Protein AF-A0A9N9WG52-F1 (afdb_monomer)

Solvent-accessible surface area (backbone atoms only — not comparable to full-atom values): 8394 Å² total; per-residue (Å²): 131,82,83,87,46,54,88,68,76,42,79,65,79,83,79,78,75,87,70,56,70,68,58,50,52,52,48,52,22,30,50,49,3,34,51,45,45,77,67,60,84,77,67,87,59,47,45,40,34,73,54,34,55,45,31,42,45,58,32,50,78,74,78,43,71,58,97,67,54,36,23,37,16,46,30,80,59,50,48,70,77,27,77,71,46,41,21,24,92,56,84,58,97,67,47,82,39,49,56,66,77,44,39,28,43,40,38,25,44,41,69,47,87,97,75,52,73,40,41,44,29,40,70,45,74,39,70,72,89,52,90,84,34,98,45,94,84,42,73,79,74,131

Sequence (142 aa):
MSRDGTTDITRSRQLGGAPPPARRAAFTRVLKGQIMLGTAVFPKGTVGHTLESFARKALWDVGLNYAHGTGHGVGHFLNVHEGPSGILSGPLATDPGIVPGMIFSNEPGYYEVGQYGIRHEDLVEVIELNNDSDHILVRNEP

pLDDT: mean 94.61, std 7.72, range [51.81, 98.88]

Structure (mmCIF, N/CA/C/O backbone):
data_AF-A0A9N9WG52-F1
#
_entry.id   AF-A0A9N9WG52-F1
#
loop_
_atom_site.group_PDB
_atom_site.id
_atom_site.type_symbol
_atom_site.label_atom_id
_atom_site.label_alt_id
_atom_site.label_comp_id
_atom_site.label_asym_id
_atom_site.label_entity_id
_atom_site.label_seq_id
_atom_site.pdbx_PDB_ins_code
_atom_site.Cartn_x
_atom_site.Cartn_y
_atom_site.Cartn_z
_atom_site.occupancy
_atom_site.B_iso_or_equiv
_atom_site.auth_seq_id
_atom_site.auth_comp_id
_atom_site.auth_asym_id
_atom_site.auth_atom_id
_atom_site.pdbx_PDB_model_num
ATOM 1 N N . MET A 1 1 ? 17.394 21.940 3.969 1.00 60.44 1 MET A N 1
ATOM 2 C CA . MET A 1 1 ? 16.628 20.740 3.573 1.00 60.44 1 MET A CA 1
ATOM 3 C C . MET A 1 1 ? 17.602 19.767 2.940 1.00 60.44 1 MET A C 1
ATOM 5 O O . MET A 1 1 ? 18.454 20.223 2.182 1.00 60.44 1 MET A O 1
ATOM 9 N N . SER A 1 2 ? 17.535 18.490 3.324 1.00 76.25 2 SER A N 1
ATOM 10 C CA . SER A 1 2 ? 18.291 17.415 2.665 1.00 76.25 2 SER A CA 1
ATOM 11 C C . SER A 1 2 ? 17.885 17.347 1.184 1.00 76.25 2 SER A C 1
ATOM 13 O O . SER A 1 2 ? 16.764 17.723 0.841 1.00 76.25 2 SER A O 1
ATOM 15 N N . ARG A 1 3 ? 18.822 16.956 0.313 1.00 88.56 3 ARG A N 1
ATOM 16 C CA . ARG A 1 3 ? 18.600 16.782 -1.135 1.00 88.56 3 ARG A CA 1
ATOM 17 C C . ARG A 1 3 ? 18.534 15.300 -1.523 1.00 88.56 3 ARG A C 1
ATOM 19 O O . ARG A 1 3 ? 18.689 14.977 -2.694 1.00 88.56 3 ARG A O 1
ATOM 26 N N . ASP A 1 4 ? 18.352 14.429 -0.533 1.00 93.81 4 ASP A N 1
ATOM 27 C CA . ASP A 1 4 ? 18.582 12.987 -0.666 1.00 93.81 4 ASP A CA 1
ATOM 28 C C . ASP A 1 4 ? 17.317 12.218 -1.085 1.00 93.81 4 ASP A C 1
ATOM 30 O O . ASP A 1 4 ? 17.383 11.019 -1.327 1.00 93.81 4 ASP A O 1
ATOM 34 N N . GLY A 1 5 ? 16.157 12.885 -1.154 1.00 95.69 5 GLY A N 1
ATOM 35 C CA . GLY A 1 5 ? 14.913 12.277 -1.621 1.00 95.69 5 GLY A CA 1
ATOM 36 C C . GLY A 1 5 ? 13.644 12.949 -1.098 1.00 95.69 5 GLY A C 1
ATOM 37 O O . GLY A 1 5 ? 13.686 14.007 -0.467 1.00 95.69 5 GLY A O 1
ATOM 38 N N . THR A 1 6 ? 12.513 12.297 -1.368 1.00 97.50 6 THR A N 1
ATOM 39 C CA . THR A 1 6 ? 11.185 12.628 -0.832 1.00 97.50 6 THR A CA 1
ATOM 40 C C . THR A 1 6 ? 10.677 11.420 -0.053 1.00 97.50 6 THR A C 1
ATOM 42 O O . THR A 1 6 ? 10.796 10.290 -0.516 1.00 97.50 6 THR A O 1
ATOM 45 N N . THR A 1 7 ? 10.139 11.649 1.143 1.00 97.56 7 THR A N 1
ATOM 46 C CA . THR A 1 7 ? 9.642 10.591 2.031 1.00 97.56 7 THR A CA 1
ATOM 47 C C . THR A 1 7 ? 8.156 10.782 2.297 1.00 97.56 7 THR A C 1
ATOM 49 O O . THR A 1 7 ? 7.745 11.917 2.543 1.00 97.56 7 THR A O 1
ATOM 52 N N . ASP A 1 8 ? 7.402 9.688 2.362 1.00 98.38 8 ASP A N 1
ATOM 53 C CA . ASP A 1 8 ? 6.052 9.661 2.929 1.00 98.38 8 ASP A CA 1
ATOM 54 C C . ASP A 1 8 ? 5.912 8.471 3.881 1.00 98.38 8 ASP A C 1
ATOM 56 O O . ASP A 1 8 ? 6.455 7.393 3.623 1.00 98.38 8 ASP A O 1
ATOM 60 N N . ILE A 1 9 ? 5.280 8.686 5.033 1.00 98.50 9 ILE A N 1
ATOM 61 C CA . ILE A 1 9 ? 5.173 7.668 6.079 1.00 98.50 9 ILE A CA 1
ATOM 62 C C . ILE A 1 9 ? 4.007 7.949 7.024 1.00 98.50 9 ILE A C 1
ATOM 64 O O . ILE A 1 9 ? 3.883 9.019 7.625 1.00 98.50 9 ILE A O 1
ATOM 68 N N . THR A 1 10 ? 3.228 6.905 7.295 1.00 98.75 10 THR A N 1
ATOM 69 C CA . THR A 1 10 ? 2.165 6.919 8.301 1.00 98.75 10 THR A CA 1
ATOM 70 C C . THR A 1 10 ? 2.316 5.742 9.258 1.00 98.75 10 THR A C 1
ATOM 72 O O . THR A 1 10 ? 2.536 4.586 8.877 1.00 98.75 10 THR A O 1
ATOM 75 N N . ARG A 1 11 ? 2.168 6.025 10.557 1.00 98.44 11 ARG A N 1
ATOM 76 C CA . ARG A 1 11 ? 2.123 5.022 11.626 1.00 98.44 11 ARG A CA 1
ATOM 77 C C . ARG A 1 11 ? 0.939 5.284 12.540 1.00 98.44 11 ARG A C 1
ATOM 79 O O . ARG A 1 11 ? 0.785 6.374 13.077 1.00 98.44 11 ARG A O 1
ATOM 86 N N . SER A 1 12 ? 0.160 4.240 12.792 1.00 97.75 12 SER A N 1
ATOM 87 C CA . SER A 1 12 ? -0.914 4.256 13.785 1.00 97.75 12 SER A CA 1
ATOM 88 C C . SER A 1 12 ? -0.400 3.694 15.108 1.00 97.75 12 SER A C 1
ATOM 90 O O . SER A 1 12 ? 0.217 2.628 15.129 1.00 97.75 12 SER A O 1
ATOM 92 N N . ARG A 1 13 ? -0.633 4.395 16.221 1.00 96.75 13 ARG A N 1
ATOM 93 C CA . ARG A 1 13 ? -0.211 3.951 17.559 1.00 96.75 13 ARG A CA 1
ATOM 94 C C . ARG A 1 13 ? -1.343 4.119 18.567 1.00 96.75 13 ARG A C 1
ATOM 96 O O . ARG A 1 13 ? -2.059 5.113 18.546 1.00 96.75 13 ARG A O 1
ATOM 103 N N . GLN A 1 14 ? -1.474 3.148 19.468 1.00 95.19 14 GLN A N 1
ATOM 104 C CA . GLN A 1 14 ? -2.320 3.263 20.652 1.00 95.19 14 GLN A CA 1
ATOM 105 C C . GLN A 1 14 ? -1.496 3.905 21.770 1.00 95.19 14 GLN A C 1
ATOM 107 O O . GLN A 1 14 ? -0.441 3.387 22.132 1.00 95.19 14 GLN A O 1
ATOM 112 N N . LEU A 1 15 ? -1.988 5.014 22.319 1.00 94.75 15 LEU A N 1
ATOM 113 C CA . LEU A 1 15 ? -1.438 5.614 23.531 1.00 94.75 15 LEU A CA 1
ATOM 114 C C . LEU A 1 15 ? -2.231 5.112 24.741 1.00 94.75 15 LEU A C 1
ATOM 116 O O . LEU A 1 15 ? -3.462 5.080 24.714 1.00 94.75 15 LEU A O 1
ATOM 120 N N . GLY A 1 16 ? -1.532 4.726 25.806 1.00 89.62 16 GLY A N 1
ATOM 121 C CA . GLY A 1 16 ? -2.167 4.194 27.011 1.00 89.62 16 GLY A CA 1
ATOM 122 C C . GLY A 1 16 ? -2.750 2.789 26.817 1.00 89.62 16 GLY A C 1
ATOM 123 O O . GLY A 1 16 ? -2.250 2.016 26.007 1.00 89.62 16 GLY A O 1
ATOM 124 N N . GLY A 1 17 ? -3.778 2.454 27.605 1.00 93.94 17 GLY A N 1
ATOM 125 C CA . GLY A 1 17 ? -4.299 1.093 27.794 1.00 93.94 17 GLY A CA 1
ATOM 126 C C . GLY A 1 17 ? -4.654 0.299 26.527 1.00 93.94 17 GLY A C 1
ATOM 127 O O . GLY A 1 17 ? -4.661 0.805 25.404 1.00 93.94 17 GLY A O 1
ATOM 128 N N . ALA A 1 18 ? -4.972 -0.983 26.726 1.00 93.69 18 ALA A N 1
ATOM 129 C CA . ALA A 1 18 ? -5.224 -1.915 25.632 1.00 93.69 18 ALA A CA 1
ATOM 130 C C . ALA A 1 18 ? -6.396 -1.453 24.738 1.00 93.69 18 ALA A C 1
ATOM 132 O O . ALA A 1 18 ? -7.472 -1.135 25.253 1.00 93.69 18 ALA A O 1
ATOM 133 N N . PRO A 1 19 ? -6.230 -1.449 23.402 1.00 94.81 19 PRO A N 1
ATOM 134 C CA . PRO A 1 19 ? -7.311 -1.067 22.513 1.00 94.81 19 PRO A CA 1
ATOM 135 C C . PRO A 1 19 ? -8.402 -2.151 22.481 1.00 94.81 19 PRO A C 1
ATOM 137 O O . PRO A 1 19 ? -8.085 -3.340 22.624 1.00 94.81 19 PRO A O 1
ATOM 140 N N . PRO A 1 20 ? -9.672 -1.778 22.228 1.00 95.31 20 PRO A N 1
ATOM 141 C CA . PRO A 1 20 ? -10.761 -2.740 22.095 1.00 95.31 20 PRO A CA 1
ATOM 142 C C . PRO A 1 20 ? -10.473 -3.802 21.018 1.00 95.31 20 PRO A C 1
ATOM 144 O O . PRO A 1 20 ? -9.799 -3.492 20.025 1.00 95.31 20 PRO A O 1
ATOM 147 N N . PRO A 1 21 ? -11.018 -5.029 21.142 1.00 97.38 21 PRO A N 1
ATOM 148 C CA . PRO A 1 21 ? -10.782 -6.108 20.179 1.00 97.38 21 PRO A CA 1
ATOM 149 C C . PRO A 1 21 ? -11.055 -5.719 18.719 1.00 97.38 21 PRO A C 1
ATOM 151 O O . PRO A 1 21 ? -10.258 -6.054 17.846 1.00 97.38 21 PRO A O 1
ATOM 154 N N . ALA A 1 22 ? -12.116 -4.949 18.454 1.00 96.69 22 ALA A N 1
ATOM 155 C CA . ALA A 1 22 ? -12.448 -4.478 17.107 1.00 96.69 22 ALA A CA 1
ATOM 156 C C . ALA A 1 22 ? -11.337 -3.604 16.494 1.00 96.69 22 ALA A C 1
ATOM 158 O O . ALA A 1 22 ? -10.909 -3.860 15.370 1.00 96.69 22 ALA A O 1
ATOM 159 N N . ARG A 1 23 ? -10.791 -2.646 17.262 1.00 97.62 23 ARG A N 1
ATOM 160 C CA . ARG A 1 23 ? -9.690 -1.772 16.819 1.00 97.62 23 ARG A CA 1
ATOM 161 C C . ARG A 1 23 ? -8.416 -2.568 16.549 1.00 97.62 23 ARG A C 1
ATOM 163 O O . ARG A 1 23 ? -7.752 -2.338 15.544 1.00 97.62 23 ARG A O 1
ATOM 170 N N . ARG A 1 24 ? -8.093 -3.536 17.416 1.00 97.94 24 ARG A N 1
ATOM 171 C CA . ARG A 1 24 ? -6.958 -4.456 17.212 1.00 97.94 24 ARG A CA 1
ATOM 172 C C . ARG A 1 24 ? -7.124 -5.265 15.931 1.00 97.94 24 ARG A C 1
ATOM 174 O O . ARG A 1 24 ? -6.187 -5.376 15.153 1.00 97.94 24 ARG A O 1
ATOM 181 N N . ALA A 1 25 ? -8.318 -5.802 15.702 1.00 98.56 25 ALA A N 1
ATOM 182 C CA . ALA A 1 25 ? -8.599 -6.611 14.528 1.00 98.56 25 ALA A CA 1
ATOM 183 C C . ALA A 1 25 ? -8.553 -5.781 13.232 1.00 98.56 25 ALA A C 1
ATOM 185 O O . ALA A 1 25 ? -8.007 -6.252 12.238 1.00 98.56 25 ALA A O 1
ATOM 186 N N . ALA A 1 26 ? -9.070 -4.548 13.239 1.00 98.56 26 ALA A N 1
ATOM 187 C CA . ALA A 1 26 ? -8.924 -3.613 12.122 1.00 98.56 26 ALA A CA 1
ATOM 188 C C . ALA A 1 26 ? -7.446 -3.282 11.856 1.00 98.56 26 ALA A C 1
ATOM 190 O O . ALA A 1 26 ? -6.993 -3.414 10.724 1.00 98.56 26 ALA A O 1
ATOM 191 N N . PHE A 1 27 ? -6.671 -2.974 12.904 1.00 98.75 27 PHE A N 1
ATOM 192 C CA . PHE A 1 27 ? -5.233 -2.693 12.803 1.00 98.75 27 PHE A CA 1
ATOM 193 C C . PHE A 1 27 ? -4.482 -3.841 12.139 1.00 98.75 27 PHE A C 1
ATOM 195 O O . PHE A 1 27 ? -3.764 -3.653 11.163 1.00 98.75 27 PHE A O 1
ATOM 202 N N . THR A 1 28 ? -4.708 -5.063 12.620 1.00 98.81 28 THR A N 1
ATOM 203 C CA . THR A 1 28 ? -4.067 -6.250 12.056 1.00 98.81 28 THR A CA 1
ATOM 204 C C . THR A 1 28 ? -4.489 -6.509 10.610 1.00 98.81 28 THR A C 1
ATOM 206 O O . THR A 1 28 ? -3.675 -7.001 9.838 1.00 98.81 28 THR A O 1
ATOM 209 N N . ARG A 1 29 ? -5.725 -6.192 10.204 1.00 98.88 29 ARG A N 1
ATOM 210 C CA . ARG A 1 29 ? -6.159 -6.345 8.802 1.00 98.88 29 ARG A CA 1
ATOM 211 C C . ARG A 1 29 ? -5.478 -5.348 7.877 1.00 98.88 29 ARG A C 1
ATOM 213 O O . ARG A 1 29 ? -5.011 -5.761 6.822 1.00 98.88 29 ARG A O 1
ATOM 220 N N . VAL A 1 30 ? -5.371 -4.087 8.297 1.00 98.88 30 VAL A N 1
ATOM 221 C CA . VAL A 1 30 ? -4.617 -3.069 7.553 1.00 98.88 30 VAL A CA 1
ATOM 222 C C . VAL A 1 30 ? -3.153 -3.496 7.417 1.00 98.88 30 VAL A C 1
ATOM 224 O O . VAL A 1 30 ? -2.615 -3.494 6.316 1.00 98.88 30 VAL A O 1
ATOM 227 N N . LEU A 1 31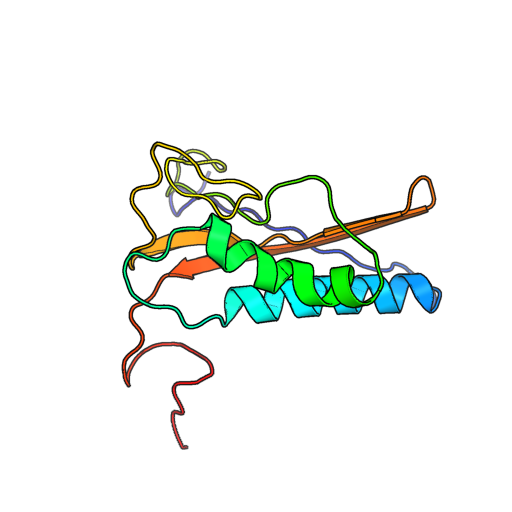 ? -2.536 -3.971 8.506 1.00 98.88 31 LEU A N 1
ATOM 228 C CA . LEU A 1 31 ? -1.158 -4.472 8.490 1.00 98.88 31 LEU A CA 1
ATOM 229 C C . LEU A 1 31 ? -0.983 -5.685 7.564 1.00 98.88 31 LEU A C 1
ATOM 231 O O . LEU A 1 31 ? -0.016 -5.750 6.813 1.00 98.88 31 LEU A O 1
ATOM 235 N N . LYS A 1 32 ? -1.918 -6.644 7.590 1.00 98.88 32 LYS A N 1
ATOM 236 C CA . LYS A 1 32 ? -1.913 -7.780 6.655 1.00 98.88 32 LYS A CA 1
ATOM 237 C C . LYS A 1 32 ? -1.931 -7.298 5.209 1.00 98.88 32 LYS A C 1
ATOM 239 O O . LYS A 1 32 ? -1.148 -7.802 4.418 1.00 98.88 32 LYS A O 1
ATOM 244 N N . GLY A 1 33 ? -2.780 -6.322 4.892 1.00 98.75 33 GLY A N 1
ATOM 245 C CA . GLY A 1 33 ? -2.826 -5.704 3.570 1.00 98.75 33 GLY A CA 1
ATOM 246 C C . GLY A 1 33 ? -1.490 -5.083 3.166 1.00 98.75 33 GLY A C 1
ATOM 247 O O . GLY A 1 33 ? -0.982 -5.378 2.087 1.00 98.75 33 GLY A O 1
ATOM 248 N N . GLN A 1 34 ? -0.887 -4.293 4.059 1.00 98.75 34 GLN A N 1
ATOM 249 C CA . GLN A 1 34 ? 0.394 -3.630 3.802 1.00 98.75 34 GLN A CA 1
ATOM 250 C C . GLN A 1 34 ? 1.499 -4.657 3.515 1.00 98.75 34 GLN A C 1
ATOM 252 O O . GLN A 1 34 ? 2.225 -4.526 2.533 1.00 98.75 34 GLN A O 1
ATOM 257 N N . ILE A 1 35 ? 1.588 -5.720 4.323 1.00 98.62 35 ILE A N 1
ATOM 258 C CA . ILE A 1 35 ? 2.569 -6.800 4.136 1.00 98.62 35 ILE A CA 1
ATOM 259 C C . ILE A 1 35 ? 2.301 -7.563 2.836 1.00 98.62 35 ILE A C 1
ATOM 261 O O . ILE A 1 35 ? 3.234 -7.825 2.081 1.00 98.62 35 ILE A O 1
ATOM 265 N N . MET A 1 36 ? 1.041 -7.916 2.559 1.00 98.31 36 MET A N 1
ATOM 266 C CA . MET A 1 36 ? 0.672 -8.659 1.351 1.00 98.31 36 MET A CA 1
ATOM 267 C C . MET A 1 36 ? 1.030 -7.892 0.080 1.00 98.31 36 MET A C 1
ATOM 269 O O . MET A 1 36 ? 1.526 -8.501 -0.861 1.00 98.31 36 MET A O 1
ATOM 273 N N . LEU A 1 37 ? 0.812 -6.575 0.055 1.00 98.31 37 LEU A N 1
ATOM 274 C CA . LEU A 1 37 ? 1.226 -5.749 -1.074 1.00 98.31 37 LEU A CA 1
ATOM 275 C C . LEU A 1 37 ? 2.751 -5.577 -1.126 1.00 98.31 37 LEU A C 1
ATOM 277 O O . LEU A 1 37 ? 3.343 -5.747 -2.186 1.00 98.31 37 LEU A O 1
ATOM 281 N N . GLY A 1 38 ? 3.394 -5.293 0.009 1.00 97.25 38 GLY A N 1
ATOM 282 C CA . GLY A 1 38 ? 4.840 -5.044 0.078 1.00 97.25 38 GLY A CA 1
ATOM 283 C C . GLY A 1 38 ? 5.715 -6.268 -0.210 1.00 97.25 38 GLY A C 1
ATOM 284 O O . GLY A 1 38 ? 6.907 -6.116 -0.438 1.00 97.25 38 GLY A O 1
ATOM 285 N N . THR A 1 39 ? 5.138 -7.471 -0.210 1.00 96.62 39 THR A N 1
ATOM 286 C CA . THR A 1 39 ? 5.827 -8.738 -0.526 1.00 96.62 39 THR A CA 1
ATOM 287 C C . THR A 1 39 ? 5.256 -9.425 -1.770 1.00 96.62 39 THR A C 1
ATOM 289 O O . THR A 1 39 ? 5.499 -10.611 -2.011 1.00 96.62 39 THR A O 1
ATOM 292 N N . ALA A 1 40 ? 4.444 -8.706 -2.550 1.00 96.94 40 ALA A N 1
ATOM 293 C CA . ALA A 1 40 ? 3.798 -9.259 -3.727 1.00 96.94 40 ALA A CA 1
ATOM 294 C C . ALA A 1 40 ? 4.823 -9.563 -4.828 1.00 96.94 40 ALA A C 1
ATOM 296 O O . ALA A 1 40 ? 5.632 -8.718 -5.201 1.00 96.94 40 ALA A O 1
ATOM 297 N N . VAL A 1 41 ? 4.716 -10.756 -5.415 1.00 96.69 41 VAL A N 1
ATOM 298 C CA . VAL A 1 41 ? 5.425 -11.127 -6.644 1.00 96.69 41 VAL A CA 1
ATOM 299 C C . VAL A 1 41 ? 4.424 -11.143 -7.788 1.00 96.69 41 VAL A C 1
ATOM 301 O O . VAL A 1 41 ? 3.375 -11.782 -7.694 1.00 96.69 41 VAL A O 1
ATOM 304 N N . PHE A 1 42 ? 4.744 -10.444 -8.871 1.00 96.94 42 PHE A N 1
ATOM 305 C CA . PHE A 1 42 ? 3.852 -10.269 -10.012 1.00 96.94 42 PHE A CA 1
ATOM 306 C C . PHE A 1 42 ? 4.634 -10.237 -11.338 1.00 96.94 42 PHE A C 1
ATOM 308 O O . PHE A 1 42 ? 5.823 -9.913 -11.345 1.00 96.94 42 PHE A O 1
ATOM 315 N N . PRO A 1 43 ? 4.001 -10.572 -12.480 1.00 96.50 43 PRO A N 1
ATOM 316 C CA . PRO A 1 43 ? 4.650 -10.497 -13.788 1.00 96.50 43 PRO A CA 1
ATOM 317 C C . PRO A 1 43 ? 5.043 -9.066 -14.180 1.00 96.50 43 PRO A C 1
ATOM 319 O O . PRO A 1 43 ? 4.318 -8.107 -13.903 1.00 96.50 43 PRO A O 1
ATOM 322 N N . LYS A 1 44 ? 6.154 -8.916 -14.908 1.00 94.06 44 LYS A N 1
ATOM 323 C CA . LYS A 1 44 ? 6.574 -7.633 -15.493 1.00 94.06 44 LYS A CA 1
ATOM 324 C C . LYS A 1 44 ? 5.460 -7.021 -16.352 1.00 94.06 44 LYS A C 1
ATOM 326 O O . LYS A 1 44 ? 4.834 -7.725 -17.141 1.00 94.06 44 LYS A O 1
ATOM 331 N N . GLY A 1 45 ? 5.255 -5.708 -16.232 1.00 90.50 45 GLY A N 1
ATOM 332 C CA . GLY A 1 45 ? 4.219 -4.980 -16.975 1.00 90.50 45 GLY A CA 1
ATOM 333 C C . GLY A 1 45 ? 2.827 -5.045 -16.342 1.00 90.50 45 GLY A C 1
ATOM 334 O O . GLY A 1 45 ? 1.882 -4.497 -16.904 1.00 90.50 45 GLY A O 1
ATOM 335 N N . THR A 1 46 ? 2.689 -5.674 -15.170 1.00 96.38 46 THR A N 1
ATOM 336 C CA . THR A 1 46 ? 1.477 -5.562 -14.348 1.00 96.38 46 THR A CA 1
ATOM 337 C C . THR A 1 46 ? 1.203 -4.090 -14.022 1.00 96.38 46 THR A C 1
ATOM 339 O O . THR A 1 46 ? 2.119 -3.337 -13.701 1.00 96.38 46 THR A O 1
ATOM 342 N N . VAL A 1 47 ? -0.059 -3.675 -14.111 1.00 95.56 47 VAL A N 1
ATOM 343 C CA . VAL A 1 47 ? -0.513 -2.303 -13.821 1.00 95.56 47 VAL A CA 1
ATOM 344 C C . VAL A 1 47 ? -1.009 -2.190 -12.383 1.00 95.56 47 VAL A C 1
ATOM 346 O O . VAL A 1 47 ? -1.577 -3.144 -11.839 1.00 95.56 47 VAL A O 1
ATOM 349 N N . GLY A 1 48 ? -0.829 -1.025 -11.758 1.00 94.69 48 GLY A N 1
ATOM 350 C CA . GLY A 1 48 ? -0.929 -0.903 -10.298 1.00 94.69 48 GLY A CA 1
ATOM 351 C C . GLY A 1 48 ? -2.304 -1.246 -9.727 1.00 94.69 48 GLY A C 1
ATOM 352 O O . GLY A 1 48 ? -2.392 -1.895 -8.686 1.00 94.69 48 GLY A O 1
ATOM 353 N N . HIS A 1 49 ? -3.385 -0.926 -10.442 1.00 95.19 49 HIS A N 1
ATOM 354 C CA . HIS A 1 49 ? -4.747 -1.220 -9.978 1.00 95.19 49 HIS A CA 1
ATOM 355 C C . HIS A 1 49 ? -5.034 -2.719 -9.767 1.00 95.19 49 HIS A C 1
ATOM 357 O O . HIS A 1 49 ? -5.901 -3.080 -8.976 1.00 95.19 49 HIS A O 1
ATOM 363 N N . THR A 1 50 ? -4.304 -3.614 -10.442 1.00 95.56 50 THR A N 1
ATOM 364 C CA . THR A 1 50 ? -4.482 -5.069 -10.274 1.00 95.56 50 THR A CA 1
ATOM 365 C C . THR A 1 50 ? -3.906 -5.584 -8.953 1.00 95.56 50 THR A C 1
ATOM 367 O O . THR A 1 50 ? -4.418 -6.553 -8.389 1.00 95.56 50 THR A O 1
ATOM 370 N N . LEU A 1 51 ? -2.886 -4.903 -8.422 1.00 97.31 51 LEU A N 1
ATOM 371 C CA . LEU A 1 51 ? -2.230 -5.249 -7.159 1.00 97.31 51 LEU A CA 1
ATOM 372 C C . LEU A 1 51 ? -3.007 -4.740 -5.940 1.00 97.31 51 LEU A C 1
ATOM 374 O O . LEU A 1 51 ? -2.830 -5.245 -4.833 1.00 97.31 51 LEU A O 1
ATOM 378 N N . GLU A 1 52 ? -3.903 -3.771 -6.137 1.00 97.25 52 GLU A N 1
ATOM 379 C CA . GLU A 1 52 ? -4.651 -3.114 -5.064 1.00 97.25 52 GLU A CA 1
ATOM 380 C C . GLU A 1 52 ? -5.428 -4.109 -4.181 1.00 97.25 52 GLU A C 1
ATOM 382 O O . GLU A 1 52 ? -5.516 -3.965 -2.958 1.00 97.25 52 GLU A O 1
ATOM 387 N N . SER A 1 53 ? -5.944 -5.177 -4.794 1.00 97.56 53 SER A N 1
ATOM 388 C CA . SER A 1 53 ? -6.704 -6.213 -4.093 1.00 97.56 53 SER A CA 1
ATOM 389 C C . SER A 1 53 ? -5.905 -6.913 -2.985 1.00 97.56 53 SER A C 1
ATOM 391 O O . SER A 1 53 ? -6.500 -7.322 -1.985 1.00 97.56 53 SER A O 1
ATOM 393 N N . PHE A 1 54 ? -4.572 -6.993 -3.086 1.00 98.38 54 PHE A N 1
ATOM 394 C CA . PHE A 1 54 ? -3.725 -7.579 -2.042 1.00 98.38 54 PHE A CA 1
ATOM 395 C C . PHE A 1 54 ? -3.778 -6.780 -0.743 1.00 98.38 54 PHE A C 1
ATOM 397 O O . PHE A 1 54 ? -3.882 -7.366 0.336 1.00 98.38 54 PHE A O 1
ATOM 404 N N . ALA A 1 55 ? -3.805 -5.451 -0.843 1.00 98.69 55 ALA A N 1
ATOM 405 C CA . ALA A 1 55 ? -3.897 -4.573 0.315 1.00 98.69 55 ALA A CA 1
ATOM 406 C C . ALA A 1 55 ? -5.301 -4.556 0.940 1.00 98.69 55 ALA A C 1
ATOM 408 O O . ALA A 1 55 ? -5.456 -4.379 2.150 1.00 98.69 55 ALA A O 1
ATOM 409 N N . ARG A 1 56 ? -6.340 -4.789 0.130 1.00 98.62 56 ARG A N 1
ATOM 410 C CA . ARG A 1 56 ? -7.741 -4.766 0.580 1.00 98.62 56 ARG A CA 1
ATOM 411 C C . ARG A 1 56 ? -8.255 -6.105 1.100 1.00 98.62 56 ARG A C 1
ATOM 413 O O . ARG A 1 56 ? -9.164 -6.116 1.931 1.00 98.62 56 ARG A O 1
ATOM 420 N N . LYS A 1 57 ? -7.683 -7.228 0.653 1.00 98.56 57 LYS A N 1
ATOM 421 C CA . LYS A 1 57 ? -8.212 -8.588 0.870 1.00 98.56 57 LYS A CA 1
ATOM 422 C C . LYS A 1 57 ? -8.634 -8.864 2.314 1.00 98.56 57 LYS A C 1
ATOM 424 O O . LYS A 1 57 ? -9.751 -9.312 2.553 1.00 98.56 57 LYS A O 1
ATOM 429 N N . ALA A 1 58 ? -7.766 -8.566 3.280 1.00 98.75 58 ALA A N 1
ATOM 430 C CA . ALA A 1 58 ? -8.031 -8.859 4.689 1.00 98.75 58 ALA A CA 1
ATOM 431 C C . ALA A 1 58 ? -9.179 -8.023 5.291 1.00 98.75 58 ALA A C 1
ATOM 433 O O . ALA A 1 58 ? -9.821 -8.472 6.243 1.00 98.75 58 ALA A O 1
ATOM 434 N N . LEU A 1 59 ? -9.427 -6.816 4.770 1.00 98.81 59 LEU A N 1
ATOM 435 C CA . LEU A 1 59 ? -10.576 -5.983 5.139 1.00 98.81 59 LEU A CA 1
ATOM 436 C C . LEU A 1 59 ? -11.852 -6.481 4.451 1.00 98.81 59 LEU A C 1
ATOM 438 O O . LEU A 1 59 ? -12.880 -6.632 5.113 1.00 98.81 59 LEU A O 1
ATOM 442 N N . TRP A 1 60 ? -11.769 -6.814 3.162 1.00 98.62 60 TRP A N 1
ATOM 443 C CA . TRP A 1 60 ? -12.896 -7.344 2.388 1.00 98.62 60 TRP A CA 1
ATOM 444 C C . TRP A 1 60 ? -13.454 -8.646 2.958 1.00 98.62 60 TRP A C 1
ATOM 446 O O . TRP A 1 60 ? -14.670 -8.814 2.987 1.00 98.62 60 TRP A O 1
ATOM 456 N N . ASP A 1 61 ? -12.598 -9.513 3.505 1.00 98.69 61 ASP A N 1
ATOM 457 C CA . ASP A 1 61 ? -13.006 -10.767 4.157 1.00 98.69 61 ASP A CA 1
ATOM 458 C C . ASP A 1 61 ? -13.993 -10.575 5.322 1.00 98.69 61 ASP A C 1
ATOM 460 O O . ASP A 1 61 ? -14.628 -11.531 5.763 1.00 98.69 61 ASP A O 1
ATOM 464 N N . VAL A 1 62 ? -14.131 -9.350 5.835 1.00 98.50 62 VAL A N 1
ATOM 465 C CA . VAL A 1 62 ? -15.088 -8.993 6.892 1.00 98.50 62 VAL A CA 1
ATOM 466 C C . VAL A 1 62 ? -15.992 -7.816 6.519 1.00 98.50 62 VAL A C 1
ATOM 468 O O . VAL A 1 62 ? -16.583 -7.195 7.398 1.00 98.50 62 VAL A O 1
ATOM 471 N N . GLY A 1 63 ? -16.098 -7.497 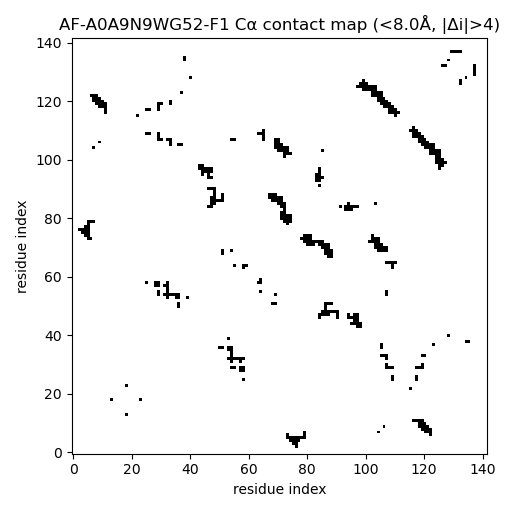5.226 1.00 98.38 63 GLY A N 1
ATOM 472 C CA . GLY A 1 63 ? -16.973 -6.435 4.725 1.00 98.38 63 GLY A CA 1
ATOM 473 C C . GLY A 1 63 ? -16.500 -5.010 5.028 1.00 98.38 63 GLY A C 1
ATOM 474 O O . GLY A 1 63 ? -17.309 -4.088 4.996 1.00 98.38 63 GLY A O 1
ATOM 475 N N . LEU A 1 64 ? -15.212 -4.812 5.329 1.00 98.62 64 LEU A N 1
ATOM 476 C CA . LEU A 1 64 ? -14.623 -3.490 5.565 1.00 98.62 64 LEU A CA 1
ATOM 477 C C . LEU A 1 64 ? -13.902 -2.970 4.316 1.00 98.62 64 LEU A C 1
ATOM 479 O O . LEU A 1 64 ? -13.457 -3.755 3.482 1.00 98.62 64 LEU A O 1
ATOM 483 N N . ASN A 1 65 ? -13.746 -1.648 4.197 1.00 98.44 65 ASN A N 1
ATOM 484 C CA . ASN A 1 65 ? -13.033 -1.011 3.085 1.00 98.44 65 ASN A CA 1
ATOM 485 C C . ASN A 1 65 ? -12.455 0.369 3.476 1.00 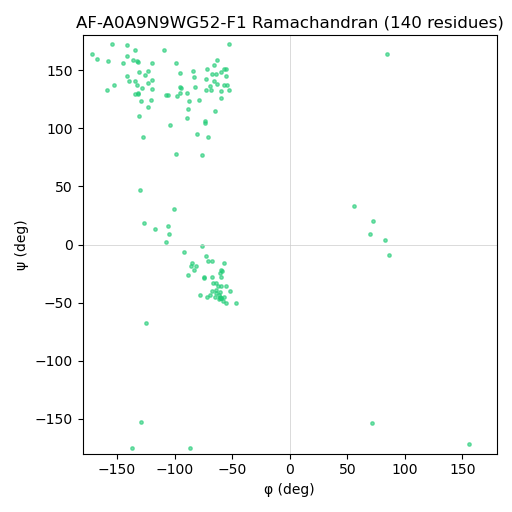98.44 65 ASN A C 1
ATOM 487 O O . ASN A 1 65 ? -12.767 0.889 4.547 1.00 98.44 65 ASN A O 1
ATOM 491 N N . TYR A 1 66 ? -11.653 0.977 2.595 1.00 98.38 66 TYR A N 1
ATOM 492 C CA . TYR A 1 66 ? -11.175 2.367 2.692 1.00 98.38 66 TYR A CA 1
ATOM 493 C C . TYR A 1 66 ? -11.382 3.129 1.377 1.00 98.38 66 TYR A C 1
ATOM 495 O O . TYR A 1 66 ? -11.329 2.537 0.301 1.00 98.38 66 TYR A O 1
ATOM 503 N N . ALA A 1 67 ? -11.623 4.441 1.465 1.00 96.88 67 ALA A N 1
ATOM 504 C CA . ALA A 1 67 ? -12.099 5.285 0.359 1.00 96.88 67 ALA A CA 1
ATOM 505 C C . ALA A 1 67 ? -10.997 6.118 -0.334 1.00 96.88 67 ALA A C 1
ATOM 507 O O . ALA A 1 67 ? -11.260 7.213 -0.824 1.00 96.88 67 ALA A O 1
ATOM 508 N N . HIS A 1 68 ? -9.765 5.614 -0.359 1.00 97.94 68 HIS A N 1
ATOM 509 C CA . HIS A 1 68 ? -8.630 6.199 -1.082 1.00 97.94 68 HIS A CA 1
ATOM 510 C C . HIS A 1 68 ? -7.877 5.103 -1.850 1.00 97.94 68 HIS A C 1
ATOM 512 O O . HIS A 1 68 ? -8.131 3.915 -1.628 1.00 97.94 68 HIS A O 1
ATOM 518 N N . GLY A 1 69 ? -6.974 5.496 -2.755 1.00 97.44 69 GLY A N 1
ATOM 519 C CA . GLY A 1 69 ? -6.048 4.571 -3.415 1.00 97.44 69 GLY A CA 1
ATOM 520 C C . GLY A 1 69 ? -5.095 3.921 -2.413 1.00 97.44 69 GLY A C 1
ATOM 521 O O . GLY A 1 69 ? -4.902 4.426 -1.315 1.00 97.44 69 GLY A O 1
ATOM 522 N N . THR A 1 70 ? -4.520 2.782 -2.765 1.00 98.62 70 THR A N 1
ATOM 523 C CA . THR A 1 70 ? -3.591 2.058 -1.883 1.00 98.62 70 THR A CA 1
ATOM 524 C C . THR A 1 70 ? -2.169 2.598 -1.951 1.00 98.62 70 THR A C 1
ATOM 526 O O . THR A 1 70 ? -1.398 2.370 -1.025 1.00 98.62 70 THR A O 1
ATOM 529 N N . GLY A 1 71 ? -1.818 3.285 -3.035 1.00 98.06 71 GLY A N 1
ATOM 530 C CA . GLY A 1 71 ? -0.512 3.904 -3.174 1.00 98.06 71 GLY A CA 1
ATOM 531 C C . GLY A 1 71 ? -0.388 4.793 -4.402 1.00 98.06 71 GLY A C 1
ATOM 532 O O . GLY A 1 71 ? -1.176 4.694 -5.350 1.00 98.06 71 GLY A O 1
ATOM 533 N N . HIS A 1 72 ? 0.636 5.631 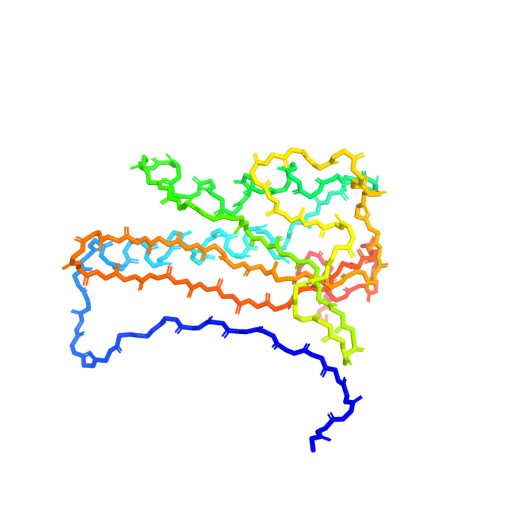-4.399 1.00 97.88 72 HIS A N 1
ATOM 534 C CA . HIS A 1 72 ? 1.002 6.553 -5.473 1.00 97.88 72 HIS A CA 1
ATOM 535 C C . HIS A 1 72 ? 2.513 6.528 -5.707 1.00 97.88 72 HIS A C 1
ATOM 537 O O . HIS A 1 72 ? 3.265 6.117 -4.826 1.00 97.88 72 HIS A O 1
ATOM 543 N N . GLY A 1 73 ? 2.971 6.957 -6.886 1.00 97.50 73 GLY A N 1
ATOM 544 C CA . GLY A 1 73 ? 4.402 7.143 -7.122 1.00 97.50 73 GLY A CA 1
ATOM 545 C C . GLY A 1 73 ? 4.977 8.272 -6.262 1.00 97.50 73 GLY A C 1
ATOM 546 O O . GLY A 1 73 ? 4.247 9.188 -5.864 1.00 97.50 73 GLY A O 1
ATOM 547 N N . VAL A 1 74 ? 6.278 8.206 -5.976 1.00 98.25 74 VAL A N 1
ATOM 548 C CA . VAL A 1 74 ? 7.017 9.228 -5.215 1.00 98.25 74 VAL A CA 1
ATOM 549 C C . VAL A 1 74 ? 8.268 9.641 -5.983 1.00 98.25 74 VAL A C 1
ATOM 551 O O . VAL A 1 74 ? 9.115 8.804 -6.292 1.00 98.25 74 VAL A O 1
ATOM 554 N N . GLY A 1 75 ? 8.402 10.939 -6.264 1.00 97.00 75 GLY A N 1
ATOM 555 C CA . GLY A 1 75 ? 9.544 11.475 -7.001 1.00 97.00 75 GLY A CA 1
ATOM 556 C C . GLY A 1 75 ? 10.766 11.723 -6.114 1.00 97.00 75 GLY A C 1
ATOM 557 O O . GLY A 1 75 ? 10.652 12.162 -4.971 1.00 97.00 75 GLY A O 1
ATOM 558 N N . HIS A 1 76 ? 11.970 11.501 -6.639 1.00 95.12 76 HIS A N 1
ATOM 559 C CA . HIS A 1 76 ? 13.214 11.714 -5.893 1.00 95.12 76 HIS A CA 1
ATOM 560 C C . HIS A 1 76 ? 13.538 13.209 -5.734 1.00 95.12 76 HIS A C 1
ATOM 562 O O . HIS A 1 76 ? 13.961 13.866 -6.686 1.00 95.12 76 HIS A O 1
ATOM 568 N N . PHE A 1 77 ? 13.346 13.737 -4.518 1.00 94.62 77 PHE A N 1
ATOM 569 C CA . PHE A 1 77 ? 13.449 15.171 -4.211 1.00 94.62 77 PHE A CA 1
ATOM 570 C C . PHE A 1 77 ? 12.521 16.025 -5.105 1.00 94.62 77 PHE A C 1
ATOM 572 O O . PHE A 1 77 ? 12.825 17.159 -5.480 1.00 94.62 77 PHE A O 1
ATOM 579 N N . LEU A 1 78 ? 11.369 15.444 -5.448 1.00 95.38 78 LEU A N 1
ATOM 580 C CA . LEU A 1 78 ? 10.286 16.036 -6.229 1.00 95.38 78 LEU A CA 1
ATOM 581 C C . LEU A 1 78 ? 8.956 15.845 -5.479 1.00 95.38 78 LEU A C 1
ATOM 583 O O . LEU A 1 78 ? 8.931 15.783 -4.246 1.00 95.38 78 LEU A O 1
ATOM 587 N N . ASN A 1 79 ? 7.840 15.800 -6.207 1.00 97.62 79 ASN A N 1
ATOM 588 C CA . ASN A 1 79 ? 6.510 15.687 -5.626 1.00 97.62 79 ASN A CA 1
ATOM 589 C C . ASN A 1 79 ? 6.344 14.370 -4.862 1.00 97.62 79 ASN A C 1
ATOM 591 O O . ASN A 1 79 ? 6.731 13.304 -5.337 1.00 97.62 79 ASN A O 1
ATOM 595 N N . VAL A 1 80 ? 5.698 14.456 -3.696 1.00 97.69 80 VAL A N 1
ATOM 596 C CA . VAL A 1 80 ? 5.332 13.271 -2.909 1.00 97.69 80 VAL A CA 1
ATOM 597 C C . VAL A 1 80 ? 4.281 12.421 -3.626 1.00 97.69 80 VAL A C 1
ATOM 599 O O . VAL A 1 80 ? 4.349 11.205 -3.574 1.00 97.69 80 VAL A O 1
ATOM 602 N N . HIS A 1 81 ? 3.380 13.057 -4.378 1.00 97.62 81 HIS A N 1
ATOM 603 C CA . HIS A 1 81 ? 2.445 12.397 -5.285 1.00 97.62 81 HIS A CA 1
ATOM 604 C C . HIS A 1 81 ? 2.925 12.581 -6.727 1.00 97.62 81 HIS A C 1
ATOM 606 O O . HIS A 1 81 ? 2.749 13.656 -7.309 1.00 97.62 81 HIS A O 1
ATOM 612 N N . GLU A 1 82 ? 3.527 11.547 -7.305 1.00 96.81 82 GLU A N 1
ATOM 613 C CA . GLU A 1 82 ? 4.055 11.563 -8.667 1.00 96.81 82 GLU A CA 1
ATOM 614 C C . GLU A 1 82 ? 3.389 10.476 -9.520 1.00 96.81 82 GLU A C 1
ATOM 616 O O . GLU A 1 82 ? 3.359 9.301 -9.163 1.00 96.81 82 GLU A O 1
ATOM 621 N N . GLY A 1 83 ? 2.803 10.887 -10.646 1.00 93.31 83 GLY A N 1
ATOM 622 C CA . GLY A 1 83 ? 2.301 9.967 -11.665 1.00 93.31 83 GLY A CA 1
ATOM 623 C C . GLY A 1 83 ? 3.396 9.570 -12.668 1.00 93.31 83 GLY A C 1
ATOM 624 O O . GLY A 1 83 ? 4.536 10.005 -12.543 1.00 93.31 83 GLY A O 1
ATOM 625 N N . PRO A 1 84 ? 3.063 8.805 -13.722 1.00 92.56 84 PRO A N 1
ATOM 626 C CA . PRO A 1 84 ? 1.715 8.377 -14.110 1.00 92.56 84 PRO A CA 1
ATOM 627 C C . PRO A 1 84 ? 1.214 7.106 -13.405 1.00 92.56 84 PRO A C 1
ATOM 629 O O . PRO A 1 84 ? 0.017 6.835 -13.459 1.00 92.56 84 PRO A O 1
ATOM 632 N N . SER A 1 85 ? 2.096 6.326 -12.777 1.00 90.94 85 SER A N 1
ATOM 633 C CA . SER A 1 85 ? 1.739 5.052 -12.143 1.00 90.94 85 SER A CA 1
ATOM 634 C C . SER A 1 85 ? 1.193 5.248 -10.725 1.00 90.94 85 SER A C 1
ATOM 636 O O . SER A 1 85 ? 1.612 6.144 -9.994 1.00 90.94 85 SER A O 1
ATOM 638 N N . GLY A 1 86 ? 0.289 4.365 -10.301 1.00 95.31 86 GLY A N 1
ATOM 639 C CA . GLY A 1 86 ? -0.224 4.321 -8.932 1.00 95.31 86 GLY A CA 1
ATOM 640 C C . GLY A 1 86 ? -0.993 3.031 -8.651 1.00 95.31 86 GLY A C 1
ATOM 641 O O . GLY A 1 86 ? -1.464 2.360 -9.569 1.00 95.31 86 GLY A O 1
ATOM 642 N N . ILE A 1 87 ? -1.144 2.685 -7.374 1.00 97.44 87 ILE A N 1
ATOM 643 C CA . ILE A 1 87 ? -1.892 1.508 -6.913 1.00 97.44 87 ILE A CA 1
ATOM 644 C C . ILE A 1 87 ? -3.285 1.985 -6.489 1.00 97.44 87 ILE A C 1
ATOM 646 O O . ILE A 1 87 ? -3.571 2.203 -5.311 1.00 97.44 87 ILE A O 1
ATOM 650 N N . LEU A 1 88 ? -4.146 2.227 -7.475 1.00 95.44 88 LEU A N 1
ATOM 651 C CA . LEU A 1 88 ? -5.460 2.857 -7.297 1.00 95.44 88 LEU A CA 1
ATOM 652 C C . LEU A 1 88 ? -6.609 1.860 -7.508 1.00 95.44 88 LEU A C 1
ATOM 654 O O . LEU A 1 88 ? -6.410 0.786 -8.064 1.00 95.44 88 LEU A O 1
ATOM 658 N N . SER A 1 89 ? -7.834 2.229 -7.120 1.00 92.25 89 SER A N 1
ATOM 659 C CA . SER A 1 89 ? -9.015 1.346 -7.234 1.00 92.25 89 SER A CA 1
ATOM 660 C C . SER A 1 89 ? -9.539 1.147 -8.649 1.00 92.25 89 SER A C 1
ATOM 662 O O . SER A 1 89 ? -10.422 0.323 -8.876 1.00 92.25 89 SER A O 1
ATOM 664 N N . GLY A 1 90 ? -9.029 1.917 -9.603 1.00 91.31 90 GLY A N 1
ATOM 665 C CA . GLY A 1 90 ? -9.431 1.843 -10.995 1.00 91.31 90 GLY A CA 1
ATOM 666 C C . GLY A 1 90 ? -8.240 2.018 -11.927 1.00 91.31 90 GLY A C 1
ATOM 667 O O . GLY A 1 90 ? -7.192 2.516 -11.506 1.00 91.31 90 GLY A O 1
ATOM 668 N N . PRO A 1 91 ? -8.394 1.613 -13.195 1.00 90.88 91 PRO A N 1
ATOM 669 C CA . PRO A 1 91 ? -7.350 1.774 -14.191 1.00 90.88 91 PRO A CA 1
ATOM 670 C C . PRO A 1 91 ? -7.097 3.257 -14.481 1.00 90.88 91 PRO A C 1
ATOM 672 O O . PRO A 1 91 ? -8.033 4.049 -14.601 1.00 90.88 91 PRO A O 1
ATOM 675 N N . LEU A 1 92 ? -5.827 3.617 -14.663 1.00 87.56 92 LEU A N 1
ATOM 676 C CA . LEU A 1 92 ? -5.433 4.893 -15.252 1.00 87.56 92 LEU A CA 1
ATOM 677 C C . LEU A 1 92 ? -5.137 4.667 -16.734 1.00 87.56 92 LEU A C 1
ATOM 679 O O . LEU A 1 92 ? -4.335 3.806 -17.084 1.00 87.56 92 LEU A O 1
ATOM 683 N N . ALA A 1 93 ? -5.755 5.460 -17.612 1.00 87.81 93 ALA A N 1
ATOM 684 C CA . ALA A 1 93 ? -5.554 5.342 -19.061 1.00 87.81 93 ALA A CA 1
ATOM 685 C C . ALA A 1 93 ? -4.090 5.556 -19.492 1.00 87.81 93 ALA A C 1
ATOM 687 O O . ALA A 1 93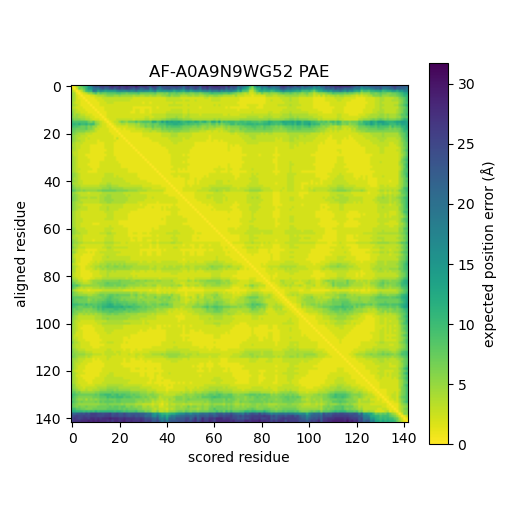 ? -3.689 5.124 -20.567 1.00 87.81 93 ALA A O 1
ATOM 688 N N . THR A 1 94 ? -3.307 6.232 -18.652 1.00 89.06 94 THR A N 1
ATOM 689 C CA . THR A 1 94 ? -1.901 6.567 -18.880 1.00 89.06 94 THR A CA 1
ATOM 690 C C . THR A 1 94 ? -0.934 5.706 -18.067 1.00 89.06 94 THR A C 1
ATOM 692 O O . THR A 1 94 ? 0.241 6.052 -18.024 1.00 89.06 94 THR A O 1
ATOM 695 N N . ASP A 1 95 ? -1.393 4.645 -17.386 1.00 90.06 95 ASP A N 1
ATOM 696 C CA . ASP A 1 95 ? -0.511 3.769 -16.599 1.00 90.06 95 ASP A CA 1
ATOM 697 C C . ASP A 1 95 ? 0.473 3.040 -17.538 1.00 90.06 95 ASP A C 1
ATOM 699 O O . ASP A 1 95 ? 0.034 2.238 -18.368 1.00 90.06 95 ASP A O 1
ATOM 703 N N . PRO A 1 96 ? 1.792 3.294 -17.443 1.00 90.25 96 PRO A N 1
ATOM 704 C CA . PRO A 1 96 ? 2.792 2.635 -18.279 1.00 90.25 96 PRO A CA 1
ATOM 705 C C . PRO A 1 96 ? 3.082 1.188 -17.843 1.00 90.25 96 PRO A C 1
ATOM 707 O O . PRO A 1 96 ? 3.897 0.516 -18.478 1.00 90.25 96 PRO A O 1
ATOM 710 N N . GLY A 1 97 ? 2.446 0.705 -16.771 1.00 93.75 97 GLY A N 1
ATOM 711 C CA . GLY A 1 97 ? 2.804 -0.533 -16.091 1.00 93.75 97 GLY A CA 1
ATOM 712 C C . GLY A 1 97 ? 3.929 -0.325 -15.078 1.00 93.75 97 GLY A C 1
ATOM 713 O O . GLY A 1 97 ? 4.632 0.686 -15.077 1.00 93.75 97 GLY A O 1
ATOM 714 N N . ILE A 1 98 ? 4.090 -1.306 -14.193 1.00 95.50 98 ILE A N 1
ATOM 715 C CA . ILE A 1 98 ? 5.104 -1.294 -13.142 1.00 95.50 98 ILE A CA 1
ATOM 716 C C . ILE A 1 98 ? 6.410 -1.915 -13.655 1.00 95.50 98 ILE A C 1
ATOM 718 O O . ILE A 1 98 ? 6.419 -3.021 -14.211 1.00 95.50 98 ILE A O 1
ATOM 722 N N . VAL A 1 99 ? 7.523 -1.208 -13.434 1.00 95.19 99 VAL A N 1
ATOM 723 C CA . VAL A 1 99 ? 8.887 -1.639 -13.777 1.00 95.19 99 VAL A CA 1
ATOM 724 C C . VAL A 1 99 ? 9.851 -1.438 -12.598 1.00 95.19 99 VAL A C 1
ATOM 726 O O . VAL A 1 99 ? 9.570 -0.607 -11.732 1.00 95.19 99 VAL A O 1
ATOM 729 N N . PRO A 1 100 ? 10.982 -2.173 -12.551 1.00 96.25 100 PRO A N 1
ATOM 730 C CA . PRO A 1 100 ? 11.984 -2.004 -11.500 1.00 96.25 100 PRO A CA 1
ATOM 731 C C . PRO A 1 100 ? 12.500 -0.562 -11.363 1.00 96.25 100 PRO A C 1
ATOM 733 O O . PRO A 1 100 ? 12.631 0.147 -12.362 1.00 96.25 100 PRO A O 1
ATOM 736 N N . GLY A 1 101 ? 12.795 -0.145 -10.130 1.00 95.44 101 GLY A N 1
ATOM 737 C CA . GLY A 1 101 ? 13.252 1.197 -9.751 1.00 95.44 101 GLY A CA 1
ATOM 738 C C . GLY A 1 101 ? 12.131 2.210 -9.489 1.00 95.44 101 GLY A C 1
ATOM 739 O O . GLY A 1 101 ? 12.397 3.308 -9.006 1.00 95.44 101 GLY A O 1
ATOM 740 N N . MET A 1 102 ? 10.871 1.871 -9.786 1.00 96.94 102 MET A N 1
ATOM 741 C CA . MET A 1 102 ? 9.732 2.699 -9.378 1.00 96.94 102 MET A CA 1
ATOM 742 C C . MET A 1 102 ? 9.543 2.643 -7.857 1.00 96.94 102 MET A C 1
ATOM 744 O O . MET A 1 102 ? 9.572 1.560 -7.269 1.00 96.94 102 MET A O 1
ATOM 748 N N . ILE A 1 103 ? 9.291 3.802 -7.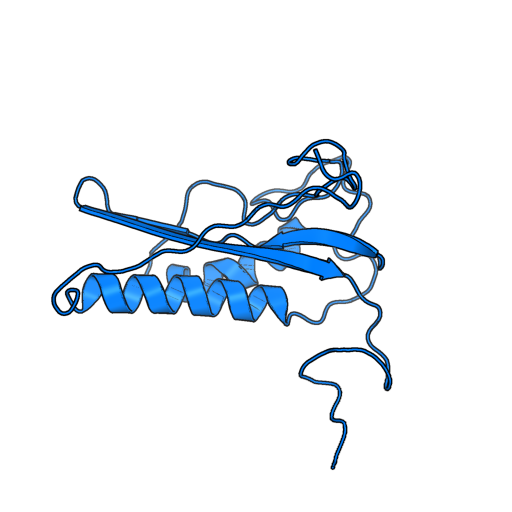243 1.00 97.75 103 ILE A N 1
ATOM 749 C CA . ILE A 1 103 ? 8.977 3.935 -5.816 1.00 97.75 103 ILE A CA 1
ATOM 750 C C . ILE A 1 103 ? 7.495 4.258 -5.656 1.00 97.75 103 ILE A C 1
ATOM 752 O O . ILE A 1 103 ? 7.003 5.212 -6.263 1.00 97.75 103 ILE A O 1
ATOM 756 N N . PHE A 1 104 ? 6.801 3.497 -4.812 1.00 98.31 104 PHE A N 1
ATOM 757 C CA . PHE A 1 104 ? 5.398 3.727 -4.469 1.00 98.31 104 PHE A CA 1
ATOM 758 C C . PHE A 1 104 ? 5.214 3.885 -2.964 1.00 98.31 104 PHE A C 1
ATOM 760 O O . PHE A 1 104 ? 5.908 3.228 -2.190 1.00 98.31 104 PHE A O 1
ATOM 767 N N . SER A 1 105 ? 4.229 4.675 -2.538 1.00 98.69 105 SER A N 1
ATOM 768 C CA . SER A 1 105 ? 3.634 4.470 -1.217 1.00 98.69 105 SER A CA 1
ATOM 769 C C . SER A 1 105 ? 2.855 3.144 -1.192 1.00 98.69 105 SER A C 1
ATOM 771 O O . SER A 1 105 ? 2.297 2.692 -2.194 1.00 98.69 105 SER A O 1
ATOM 773 N N . ASN A 1 106 ? 2.842 2.486 -0.038 1.00 98.75 106 ASN A N 1
ATOM 774 C CA . ASN A 1 106 ? 2.030 1.311 0.270 1.00 98.75 106 ASN A CA 1
ATOM 775 C C . ASN A 1 106 ? 1.278 1.602 1.562 1.00 98.75 106 ASN A C 1
ATOM 777 O O . ASN A 1 106 ? 1.815 1.385 2.650 1.00 98.75 106 ASN A O 1
ATOM 781 N N . GLU A 1 107 ? 0.065 2.133 1.424 1.00 98.81 107 GLU A N 1
ATOM 782 C CA . GLU A 1 107 ? -0.624 2.874 2.479 1.00 98.81 107 GLU A CA 1
ATOM 783 C C . GLU A 1 107 ? -2.076 2.434 2.762 1.00 98.81 107 GLU A C 1
ATOM 785 O O . GLU A 1 107 ? -2.963 3.281 2.893 1.00 98.81 107 GLU A O 1
ATOM 790 N N . PRO A 1 108 ? -2.396 1.131 2.898 1.00 98.88 108 PRO A N 1
ATOM 791 C CA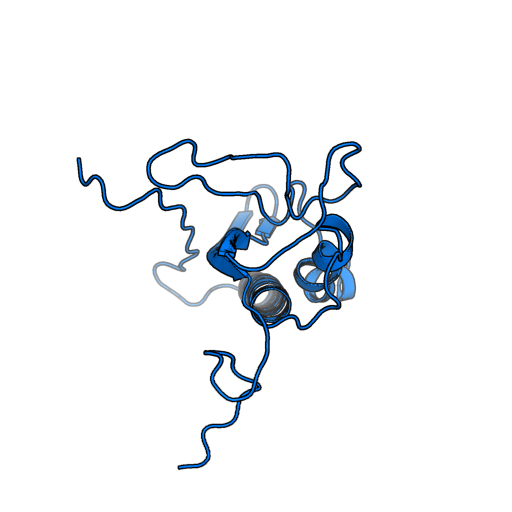 . PRO A 1 108 ? -3.756 0.723 3.233 1.00 98.88 108 PRO A CA 1
ATOM 792 C C . PRO A 1 108 ? -4.241 1.355 4.542 1.00 98.88 108 PRO A C 1
ATOM 794 O O . PRO A 1 108 ? -3.474 1.602 5.482 1.00 98.88 108 PRO A O 1
ATOM 797 N N . GLY A 1 109 ? -5.555 1.556 4.627 1.00 98.75 109 GLY A N 1
ATOM 798 C CA . GLY A 1 109 ? -6.190 2.184 5.777 1.00 98.75 109 GLY A CA 1
ATOM 799 C C . GLY A 1 109 ? -7.525 1.562 6.170 1.00 98.75 109 GLY A C 1
ATOM 800 O O . GLY A 1 109 ? -8.083 0.710 5.487 1.00 98.75 109 GLY A O 1
ATOM 801 N N . TYR A 1 110 ? -8.044 1.991 7.311 1.00 98.88 110 TYR A N 1
ATOM 802 C CA . TYR A 1 110 ? -9.423 1.774 7.730 1.00 98.88 110 TYR A CA 1
ATOM 803 C C . TYR A 1 110 ? -9.851 2.899 8.672 1.00 98.88 110 TYR A C 1
ATOM 805 O O . TYR A 1 110 ? -9.101 3.281 9.574 1.00 98.88 110 TYR A O 1
ATOM 813 N N . TYR A 1 111 ? -11.070 3.402 8.488 1.00 98.62 111 TYR A N 1
ATOM 814 C CA . TYR A 1 111 ? -11.588 4.546 9.232 1.00 98.62 111 TYR A CA 1
ATOM 815 C C . TYR A 1 111 ? -12.975 4.227 9.781 1.00 98.62 111 TYR A C 1
ATOM 817 O O . TYR A 1 111 ? -13.940 4.118 9.029 1.00 98.62 111 TYR A O 1
ATOM 825 N N . GLU A 1 112 ? -13.065 4.094 11.102 1.00 97.88 112 GLU A N 1
ATOM 826 C CA . GLU A 1 112 ? -14.328 3.930 11.814 1.00 97.88 112 GLU A CA 1
ATOM 827 C C . GLU A 1 112 ? -14.885 5.312 12.167 1.00 97.88 112 GLU A C 1
ATOM 829 O O . GLU A 1 112 ? -14.270 6.071 12.931 1.00 97.88 112 GLU A O 1
ATOM 834 N N . VAL A 1 113 ? -16.048 5.647 11.608 1.00 97.44 113 VAL A N 1
ATOM 835 C CA . VAL A 1 113 ? -16.627 6.993 11.695 1.00 97.44 113 VAL A CA 1
ATOM 836 C C . VAL A 1 113 ? -16.865 7.392 13.150 1.00 97.44 113 VAL A C 1
ATOM 838 O O . VAL A 1 113 ? -17.520 6.692 13.917 1.00 97.44 113 VAL A O 1
ATOM 841 N N . GLY A 1 114 ? -16.322 8.549 13.534 1.00 97.50 114 GLY A N 1
ATOM 842 C CA . GLY A 1 114 ? -16.469 9.097 14.882 1.00 97.50 114 GLY A CA 1
ATOM 843 C C . GLY A 1 114 ? -15.726 8.326 15.978 1.00 97.50 114 GLY A C 1
ATOM 844 O O . GLY A 1 114 ? -15.941 8.624 17.149 1.00 97.50 114 GLY A O 1
ATOM 845 N N . GLN A 1 115 ? -14.874 7.348 15.636 1.00 96.19 115 GLN A N 1
ATOM 846 C CA . GLN A 1 115 ? -14.201 6.494 16.621 1.00 96.19 115 GLN A CA 1
ATOM 847 C C . GLN A 1 115 ? -12.674 6.494 16.484 1.00 96.19 115 GLN A C 1
ATOM 849 O O . GLN A 1 115 ? -11.974 6.934 17.395 1.00 96.19 115 GLN A O 1
ATOM 854 N N . TYR A 1 116 ? -12.132 5.941 15.396 1.00 96.69 116 TYR A N 1
ATOM 855 C CA . TYR A 1 116 ? -10.685 5.803 15.200 1.00 96.69 116 TYR A CA 1
ATOM 856 C C . TYR A 1 116 ? -10.324 5.657 13.720 1.00 96.69 116 TYR A C 1
ATOM 858 O O . TYR A 1 116 ? -11.130 5.215 12.907 1.00 96.69 116 TYR A O 1
ATOM 866 N N . GLY A 1 117 ? -9.076 5.985 13.390 1.00 98.19 117 GLY A N 1
ATOM 867 C CA . GLY A 1 117 ? -8.488 5.763 12.073 1.00 98.19 117 GLY A CA 1
ATOM 868 C C . GLY A 1 117 ? -7.196 4.968 12.186 1.00 98.19 117 GLY A C 1
ATOM 869 O O . GLY A 1 117 ? -6.464 5.095 13.171 1.00 98.19 117 GLY A O 1
ATOM 870 N N . ILE A 1 118 ? -6.939 4.132 11.189 1.00 98.75 118 ILE A N 1
ATOM 871 C CA . ILE A 1 118 ? -5.711 3.360 11.047 1.00 98.75 118 ILE A CA 1
ATOM 872 C C . ILE A 1 118 ? -5.221 3.538 9.616 1.00 98.75 118 ILE A C 1
ATOM 874 O O . ILE A 1 118 ? -5.977 3.321 8.676 1.00 98.75 118 ILE A O 1
ATOM 878 N N . ARG A 1 119 ? -3.947 3.884 9.464 1.00 98.88 119 ARG A N 1
ATOM 879 C CA . ARG A 1 119 ? -3.188 3.743 8.219 1.00 98.88 119 ARG A CA 1
ATOM 880 C C . ARG A 1 119 ? -1.781 3.259 8.547 1.00 98.88 119 ARG A C 1
ATOM 882 O O . ARG A 1 119 ? -1.202 3.652 9.574 1.00 98.88 119 ARG A O 1
ATOM 889 N N . HIS A 1 120 ? -1.273 2.374 7.705 1.00 98.75 120 HIS A N 1
ATOM 890 C CA . HIS A 1 120 ? 0.111 1.928 7.725 1.00 98.75 120 HIS A CA 1
ATOM 891 C C . HIS A 1 120 ? 0.702 2.204 6.366 1.00 98.75 120 HIS A C 1
ATOM 893 O O . HIS A 1 120 ? 0.189 1.678 5.391 1.00 98.75 120 HIS A O 1
ATOM 899 N N . GLU A 1 121 ? 1.730 3.039 6.329 1.00 98.88 121 GLU A N 1
ATOM 900 C CA . GLU A 1 121 ? 2.319 3.506 5.085 1.00 98.88 121 GLU A CA 1
ATOM 901 C C . GLU A 1 121 ? 3.828 3.428 5.141 1.00 98.88 121 GLU A C 1
ATOM 903 O O . GLU A 1 121 ? 4.429 3.955 6.076 1.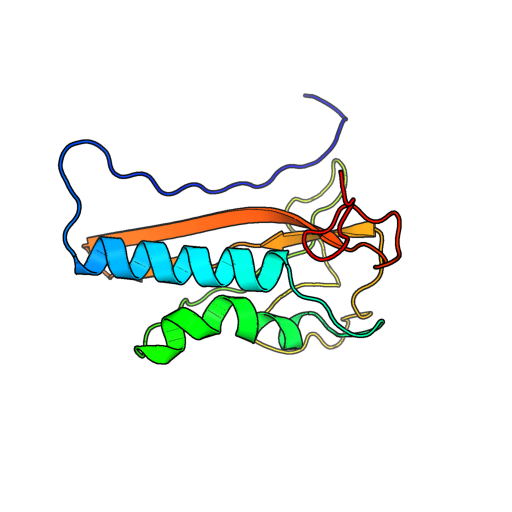00 98.88 121 GLU A O 1
ATOM 908 N N . ASP A 1 122 ? 4.400 2.808 4.118 1.00 98.56 122 ASP A N 1
ATOM 909 C CA . ASP A 1 122 ? 5.825 2.817 3.820 1.00 98.56 122 ASP A CA 1
ATOM 910 C C . ASP A 1 122 ? 6.031 3.118 2.342 1.00 98.56 122 ASP A C 1
ATOM 912 O O . ASP A 1 122 ? 5.142 2.861 1.528 1.00 98.56 122 ASP A O 1
ATOM 916 N N . LEU A 1 123 ? 7.220 3.609 1.998 1.00 98.38 123 LEU A N 1
ATOM 917 C CA . LEU A 1 123 ? 7.674 3.596 0.616 1.00 98.38 123 LEU A CA 1
ATOM 918 C C . LEU A 1 123 ? 8.262 2.226 0.287 1.00 98.38 123 LEU A C 1
ATOM 920 O O . LEU A 1 123 ? 9.031 1.669 1.072 1.00 98.38 123 LEU A O 1
ATOM 924 N N . VAL A 1 124 ? 7.895 1.696 -0.874 1.00 97.44 124 VAL A N 1
ATOM 925 C CA . VAL A 1 124 ? 8.384 0.423 -1.404 1.00 97.44 124 VAL A CA 1
ATOM 926 C C . VAL A 1 124 ? 9.012 0.639 -2.773 1.00 97.44 124 VAL A C 1
ATOM 928 O O . VAL A 1 124 ? 8.492 1.392 -3.597 1.00 97.44 124 VAL A O 1
ATOM 931 N N . GLU A 1 125 ? 10.131 -0.038 -3.007 1.00 97.06 125 GLU A N 1
ATOM 932 C CA . GLU A 1 125 ? 10.789 -0.089 -4.307 1.00 97.06 125 GLU A CA 1
ATOM 933 C C . GLU A 1 125 ? 10.350 -1.340 -5.062 1.00 97.06 125 GLU A C 1
ATOM 935 O O . GLU A 1 125 ? 10.303 -2.446 -4.520 1.00 97.06 125 GLU A O 1
ATOM 940 N N . VAL A 1 126 ? 10.046 -1.168 -6.342 1.00 97.31 126 VAL A N 1
ATOM 941 C CA . VAL A 1 126 ? 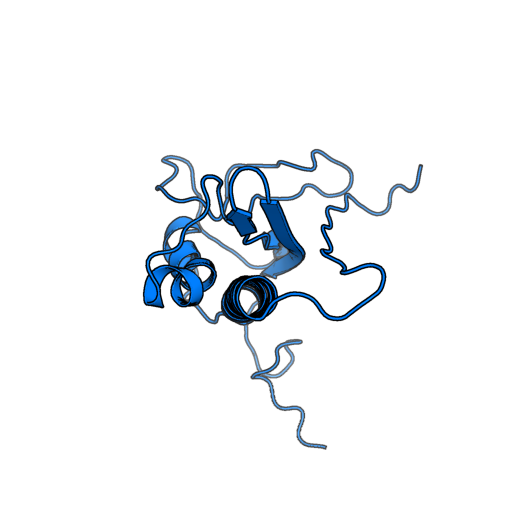9.859 -2.291 -7.252 1.00 97.31 126 VAL A CA 1
ATOM 942 C C . VAL A 1 126 ? 11.225 -2.803 -7.671 1.00 97.31 126 VAL A C 1
ATOM 944 O O . VAL A 1 126 ? 12.014 -2.069 -8.258 1.00 97.31 126 VAL A O 1
ATOM 947 N N . ILE A 1 127 ? 11.475 -4.087 -7.451 1.00 96.19 127 ILE A N 1
ATOM 948 C CA . ILE A 1 127 ? 12.728 -4.739 -7.826 1.00 96.19 127 ILE A CA 1
ATOM 949 C C . ILE A 1 127 ? 12.473 -5.875 -8.815 1.00 96.19 127 ILE A C 1
ATOM 951 O O . ILE A 1 127 ? 11.386 -6.453 -8.872 1.00 96.19 127 ILE A O 1
ATOM 955 N N . GLU A 1 128 ? 13.490 -6.217 -9.601 1.00 96.06 128 GLU A N 1
ATOM 956 C CA . GLU A 1 128 ? 13.505 -7.503 -10.291 1.00 96.06 128 GLU A CA 1
ATOM 957 C C . GLU A 1 128 ? 13.769 -8.610 -9.266 1.00 96.06 128 GLU A C 1
ATOM 959 O O . GLU A 1 128 ? 14.672 -8.484 -8.439 1.00 96.06 128 GLU A O 1
ATOM 964 N N . LEU A 1 129 ? 12.977 -9.685 -9.305 1.00 94.06 129 LEU A N 1
ATOM 965 C CA . LEU A 1 129 ? 13.158 -10.832 -8.419 1.00 94.06 129 LEU A CA 1
ATOM 966 C C . LEU A 1 129 ? 14.113 -11.844 -9.064 1.00 94.06 129 LEU A C 1
ATOM 968 O O . LEU A 1 129 ? 13.758 -12.527 -10.023 1.00 94.06 129 LEU A O 1
ATOM 972 N N . ASN A 1 130 ? 15.313 -11.947 -8.510 1.00 92.56 130 ASN A N 1
ATOM 973 C CA . ASN A 1 130 ? 16.355 -12.905 -8.852 1.00 92.56 130 ASN A CA 1
ATOM 974 C C . ASN A 1 130 ? 16.990 -13.450 -7.554 1.00 92.56 130 ASN A C 1
ATOM 976 O O . ASN A 1 130 ? 16.508 -13.167 -6.458 1.00 92.56 130 ASN A O 1
ATOM 980 N N . ASN A 1 131 ? 18.039 -14.267 -7.668 1.00 90.31 131 ASN A N 1
ATOM 981 C CA . ASN A 1 131 ? 18.653 -14.927 -6.509 1.00 90.31 131 ASN A CA 1
ATOM 982 C C . ASN A 1 131 ? 19.430 -13.981 -5.577 1.00 90.31 131 ASN A C 1
ATOM 984 O O . ASN A 1 131 ? 19.738 -14.386 -4.463 1.00 90.31 131 ASN A O 1
ATOM 988 N N . ASP A 1 132 ? 19.725 -12.756 -6.011 1.00 89.94 132 ASP A N 1
ATOM 989 C CA . ASP A 1 132 ? 20.475 -11.756 -5.245 1.00 89.94 132 ASP A CA 1
ATOM 990 C C . ASP A 1 132 ? 19.570 -10.617 -4.733 1.00 89.94 132 ASP A C 1
ATOM 992 O O . ASP A 1 132 ? 20.049 -9.655 -4.130 1.00 89.94 132 ASP A O 1
ATOM 996 N N . SER A 1 133 ? 18.258 -10.687 -4.988 1.00 89.56 133 SER A N 1
ATOM 997 C CA . SER A 1 133 ? 17.314 -9.630 -4.620 1.00 89.56 133 SER A CA 1
ATOM 998 C C . SER A 1 133 ? 17.050 -9.582 -3.114 1.00 89.56 133 SER A C 1
ATOM 1000 O O . SER A 1 133 ? 16.864 -10.612 -2.467 1.00 89.56 133 SER A O 1
ATOM 1002 N N . ASP A 1 134 ? 16.909 -8.372 -2.572 1.00 85.94 134 ASP A N 1
ATOM 1003 C CA . ASP A 1 134 ? 16.463 -8.141 -1.194 1.00 85.94 134 ASP A CA 1
ATOM 1004 C C . ASP A 1 134 ? 14.942 -8.356 -1.072 1.00 85.94 134 ASP A C 1
ATOM 1006 O O . ASP A 1 134 ? 14.140 -7.424 -1.097 1.00 85.94 134 ASP A O 1
ATOM 1010 N N . HIS A 1 135 ? 14.518 -9.622 -1.036 1.00 90.06 135 HIS A N 1
ATOM 1011 C CA . HIS A 1 135 ? 13.114 -10.003 -0.891 1.00 90.06 135 HIS A CA 1
ATOM 1012 C C . HIS A 1 135 ? 12.960 -11.230 0.009 1.00 90.06 135 HIS A C 1
ATOM 1014 O O . HIS A 1 135 ? 13.740 -12.171 -0.066 1.00 90.06 135 HIS A O 1
ATOM 1020 N N . ILE A 1 136 ? 11.877 -11.293 0.792 1.00 88.19 136 ILE A N 1
ATOM 1021 C CA . ILE A 1 136 ? 11.641 -12.358 1.790 1.00 88.19 136 ILE A CA 1
ATOM 1022 C C . ILE A 1 136 ? 11.603 -13.787 1.214 1.00 88.19 136 ILE A C 1
ATOM 1024 O O . ILE A 1 136 ? 11.797 -14.764 1.936 1.00 88.19 136 ILE A O 1
ATOM 1028 N N . LEU A 1 137 ? 11.321 -13.927 -0.084 1.00 87.50 137 LEU A N 1
ATOM 1029 C CA . LEU A 1 137 ? 11.313 -15.222 -0.776 1.00 87.50 137 LEU A CA 1
ATOM 1030 C C . LEU A 1 137 ? 12.695 -15.647 -1.282 1.00 87.50 137 LEU A C 1
ATOM 1032 O O . LEU A 1 137 ? 12.894 -16.829 -1.561 1.00 87.50 137 LEU A O 1
ATOM 1036 N N . VAL A 1 138 ? 13.635 -14.709 -1.392 1.00 86.44 138 VAL A N 1
ATOM 1037 C CA . VAL A 1 138 ? 15.030 -14.993 -1.719 1.00 86.44 138 VAL A CA 1
ATOM 1038 C C . VAL A 1 138 ? 15.692 -15.448 -0.427 1.00 86.44 138 VAL A C 1
ATOM 1040 O O . VAL A 1 138 ? 16.062 -14.660 0.441 1.00 86.44 138 VAL A O 1
ATOM 1043 N N . ARG A 1 139 ? 15.745 -16.768 -0.244 1.00 70.81 139 ARG A N 1
ATOM 1044 C CA . ARG A 1 139 ? 16.435 -17.367 0.894 1.00 70.81 139 ARG A CA 1
ATOM 1045 C C . ARG A 1 139 ? 17.934 -17.248 0.666 1.00 70.81 139 ARG A C 1
ATOM 1047 O O . ARG A 1 139 ? 18.506 -18.050 -0.066 1.00 70.81 139 ARG A O 1
ATOM 1054 N N . ASN A 1 140 ? 18.566 -16.320 1.369 1.00 57.44 140 ASN A N 1
ATOM 1055 C CA . ASN A 1 140 ? 19.938 -16.539 1.795 1.00 57.44 140 ASN A CA 1
ATOM 1056 C C . ASN A 1 140 ? 19.866 -17.612 2.891 1.00 57.44 140 ASN A C 1
ATOM 1058 O O . ASN A 1 140 ? 19.561 -17.307 4.044 1.00 57.44 140 ASN A O 1
ATOM 1062 N N . GLU A 1 141 ? 20.005 -18.886 2.510 1.00 51.81 141 GLU A N 1
ATOM 1063 C CA . GLU A 1 141 ? 20.320 -19.937 3.486 1.00 51.81 141 GLU A CA 1
ATOM 1064 C C . GLU A 1 141 ? 21.567 -19.469 4.270 1.00 51.81 141 GLU A C 1
ATOM 1066 O O . GLU A 1 141 ? 22.496 -18.951 3.641 1.00 51.81 141 GLU A O 1
ATOM 1071 N N . PRO A 1 142 ? 21.582 -19.557 5.612 1.00 55.91 142 PRO A N 1
ATOM 1072 C CA . PRO A 1 142 ? 22.787 -19.273 6.383 1.00 55.91 142 PRO A CA 1
ATOM 1073 C C . PRO A 1 142 ? 23.928 -20.248 6.065 1.00 55.91 142 PRO A C 1
ATOM 1075 O O . PRO A 1 142 ? 23.644 -21.417 5.714 1.00 55.91 142 PRO A O 1
#

Mean predicted aligned error: 3.86 Å

Secondary structure (DSSP, 8-state):
--SS-----B-----SSPPPHHHHHHHHHHHHHHHHHHT----TT--HHHHHHHHHHHHHTTT---SS-SEEE--TTS-SSEEEEEE-SS--TT-----TT-EEEE--EEEETTTEEEE-BEEEE----STTSSSTTS----

Organism: NCBI:txid40085

Foldseek 3Di:
DDQFFDFDWDADDDDDDDDDPVVVLQQVLQVQLLVQLQQDDDDFQAAQCVSQCSNCVSQVVVPFADDWFQKAWGGGSDDRHDDDGINGNDDDPPGRGDDFQTKMKGWGWGDDPPPDIDIGIGIHTDHDDDLPDPHPPNDPDD

Nearest PDB structures (foldseek):
  3ctz-assembly1_A  TM=9.528E-01  e=1.327E-13  Homo sapiens
  4s2t-assembly1_P  TM=9.689E-01  e=6.466E-12  Caenorhabditis elegans
  4s2t-assembly1_Q  TM=9.743E-01  e=1.319E-11  Caenorhabditis elegans
  5jqk-assembly1_A  TM=9.131E-01  e=1.273E-10  Plasmodium falciparum 3D7
  5jqk-assembly1_B  TM=9.573E-01  e=8.884E-10  Plasmodium falciparum 3D7

InterPro domains:
  IPR000994 Peptidase M24 [PF00557] (4-127)
  IPR036005 Creatinase/aminopeptidase-like [G3DSA:3.90.230.10] (2-140)
  IPR036005 Creatinase/aminopeptidase-like [SSF55920] (4-128)
  IPR050422 Xaa-Pro aminopeptidase P [PTHR43763] (3-131)

Radius of gyration: 16.2 Å; Cα contacts (8 Å, |Δi|>4): 254; chains: 1; bounding box: 40×41×47 Å